Protein AF-A0A6I1YZ11-F1 (afdb_monomer_lite)

Sequence (101 aa):
MVETVTEATPTMPGPTTRMLAADEASRLLGIELLEHGEGTAVLRMTVTASMVNVLTATAREVTRFGRSGIYDVSVVRGETVIAEFRGRSRSIRSTETKEPQ

Structure (mmCIF, N/CA/C/O backbone):
data_AF-A0A6I1YZ11-F1
#
_entry.id   AF-A0A6I1YZ11-F1
#
loop_
_atom_site.group_PDB
_atom_site.id
_atom_site.type_symbol
_atom_site.label_atom_id
_atom_site.label_alt_id
_atom_site.label_comp_id
_atom_site.label_asym_id
_atom_site.label_entity_id
_atom_site.label_seq_id
_atom_site.pdbx_PDB_ins_code
_atom_site.Cartn_x
_atom_site.Cartn_y
_atom_site.Cartn_z
_atom_site.occupancy
_atom_site.B_iso_or_equiv
_atom_site.auth_seq_id
_atom_site.auth_comp_id
_atom_site.auth_asym_id
_atom_site.auth_atom_id
_atom_site.pdbx_PDB_model_num
ATOM 1 N N . MET A 1 1 ? 30.467 -8.615 -59.004 1.00 48.41 1 MET A N 1
ATOM 2 C CA . MET A 1 1 ? 29.453 -7.829 -58.275 1.00 48.41 1 MET A CA 1
ATOM 3 C C . MET A 1 1 ? 29.330 -8.488 -56.914 1.00 48.41 1 MET A C 1
ATOM 5 O O . MET A 1 1 ? 28.822 -9.595 -56.853 1.00 48.41 1 MET A O 1
ATOM 9 N N . VAL A 1 2 ? 29.991 -7.939 -55.893 1.00 40.44 2 VAL A N 1
ATOM 10 C CA . VAL A 1 2 ? 30.070 -8.558 -54.558 1.00 40.44 2 VAL A CA 1
ATOM 11 C C . VAL A 1 2 ? 29.021 -7.874 -53.693 1.00 40.44 2 VAL A C 1
ATOM 13 O O . VAL A 1 2 ? 29.143 -6.682 -53.425 1.00 40.44 2 VAL A O 1
ATOM 16 N N . GLU A 1 3 ? 27.970 -8.600 -53.324 1.00 43.44 3 GLU A N 1
ATOM 17 C CA . GLU A 1 3 ? 26.973 -8.127 -52.366 1.00 43.44 3 GLU A CA 1
ATOM 18 C C . GLU A 1 3 ? 27.589 -8.195 -50.968 1.00 43.44 3 GLU A C 1
ATOM 20 O O . GLU A 1 3 ? 27.873 -9.267 -50.435 1.00 43.44 3 GLU A O 1
ATOM 25 N N . THR A 1 4 ? 27.870 -7.029 -50.393 1.00 43.47 4 THR A N 1
ATOM 26 C CA . THR A 1 4 ? 28.326 -6.911 -49.011 1.00 43.47 4 THR A CA 1
ATOM 27 C C . THR A 1 4 ? 27.142 -7.166 -48.088 1.00 43.47 4 THR A C 1
ATOM 29 O O . THR A 1 4 ? 26.292 -6.295 -47.905 1.00 43.47 4 THR A O 1
ATOM 32 N N . VAL A 1 5 ? 27.087 -8.360 -47.503 1.00 52.53 5 VAL A N 1
ATOM 33 C CA . VAL A 1 5 ? 26.207 -8.653 -46.370 1.00 52.53 5 VAL A CA 1
ATOM 34 C C . VAL A 1 5 ? 26.779 -7.921 -45.156 1.00 52.53 5 VAL A C 1
ATOM 36 O O . VAL A 1 5 ? 27.811 -8.305 -44.613 1.00 52.53 5 VAL A O 1
ATOM 39 N N . THR A 1 6 ? 26.146 -6.814 -44.764 1.00 58.53 6 THR A N 1
ATOM 40 C CA . THR A 1 6 ? 26.427 -6.142 -43.493 1.00 58.53 6 THR A CA 1
ATOM 41 C C . THR A 1 6 ? 25.899 -7.023 -42.368 1.00 58.53 6 THR A C 1
ATOM 43 O O . THR A 1 6 ? 24.705 -7.026 -42.076 1.00 58.53 6 THR A O 1
ATOM 46 N N . GLU A 1 7 ? 26.784 -7.789 -41.735 1.00 48.69 7 GLU A N 1
ATOM 47 C CA . GLU A 1 7 ? 26.484 -8.408 -40.447 1.00 48.69 7 GLU A CA 1
ATOM 48 C C . GLU A 1 7 ? 26.321 -7.296 -39.404 1.00 48.69 7 GLU A C 1
ATOM 50 O O . GLU A 1 7 ? 27.278 -6.633 -39.004 1.00 48.69 7 GLU A O 1
ATOM 55 N N . ALA A 1 8 ? 25.077 -7.049 -38.990 1.00 52.81 8 ALA A N 1
ATOM 56 C CA . ALA A 1 8 ? 24.786 -6.189 -37.857 1.00 52.81 8 ALA A CA 1
ATOM 57 C C . ALA A 1 8 ? 25.272 -6.891 -36.581 1.00 52.81 8 ALA A C 1
ATOM 59 O O . ALA A 1 8 ? 24.663 -7.859 -36.125 1.00 52.81 8 ALA A O 1
ATOM 60 N N . THR A 1 9 ? 26.371 -6.405 -36.002 1.00 53.00 9 THR A N 1
ATOM 61 C CA . THR A 1 9 ? 26.801 -6.781 -34.651 1.00 53.00 9 THR A CA 1
ATOM 62 C C . THR A 1 9 ? 25.600 -6.664 -33.705 1.00 53.00 9 THR A C 1
ATOM 64 O O . THR A 1 9 ? 24.988 -5.588 -33.669 1.00 53.00 9 THR A O 1
ATOM 67 N N . PRO A 1 10 ? 25.229 -7.709 -32.937 1.00 53.97 10 PRO A N 1
ATOM 68 C CA . PRO A 1 10 ? 24.131 -7.594 -31.991 1.00 53.97 10 PRO A CA 1
ATOM 69 C C . PRO A 1 10 ? 24.511 -6.526 -30.968 1.00 53.97 10 PRO A C 1
ATOM 71 O O . PRO A 1 10 ? 25.408 -6.705 -30.144 1.00 53.97 10 PRO A O 1
ATOM 74 N N . THR A 1 11 ? 23.866 -5.367 -31.076 1.00 66.50 11 THR A N 1
ATOM 75 C CA . THR A 1 11 ? 24.069 -4.267 -30.142 1.00 66.50 11 THR A CA 1
ATOM 76 C C . THR A 1 11 ? 23.484 -4.721 -28.820 1.00 66.50 11 THR A C 1
ATOM 78 O O . THR A 1 11 ? 22.274 -4.912 -28.694 1.00 66.50 11 THR A O 1
ATOM 81 N N . MET A 1 12 ? 24.364 -4.964 -27.850 1.00 65.62 12 MET A N 1
ATOM 82 C CA . MET A 1 12 ? 23.958 -5.279 -26.490 1.00 65.62 12 MET A CA 1
ATOM 83 C C . MET A 1 12 ? 22.977 -4.200 -26.017 1.00 65.62 12 MET A C 1
ATOM 85 O O . MET A 1 12 ? 23.286 -3.013 -26.155 1.00 65.62 12 MET A O 1
ATOM 89 N N . PRO A 1 13 ? 21.805 -4.579 -25.481 1.00 78.31 13 PRO A N 1
ATOM 90 C CA . PRO A 1 13 ? 20.808 -3.611 -25.061 1.00 78.31 13 PRO A CA 1
ATOM 91 C C . PRO A 1 13 ? 21.409 -2.637 -24.046 1.00 78.31 13 PRO A C 1
ATOM 93 O O . PRO A 1 13 ? 22.171 -3.034 -23.155 1.00 78.31 13 PRO A O 1
ATOM 96 N N . GLY A 1 14 ? 21.067 -1.357 -24.197 1.00 85.12 14 GLY A N 1
ATOM 97 C CA . GLY A 1 14 ? 21.535 -0.298 -23.311 1.00 85.12 14 GLY A CA 1
ATOM 98 C C . GLY A 1 14 ? 21.145 -0.552 -21.846 1.00 85.12 14 GLY A C 1
ATOM 99 O O . GLY A 1 14 ? 20.260 -1.366 -21.561 1.00 85.12 14 GLY A O 1
ATOM 100 N N . PRO A 1 15 ? 21.786 0.143 -20.890 1.00 86.12 15 PRO A N 1
ATOM 101 C CA . PRO A 1 15 ? 21.551 -0.063 -19.461 1.00 86.12 15 PRO A CA 1
ATOM 102 C C . PRO A 1 15 ? 20.071 0.075 -19.083 1.00 86.12 15 PRO A C 1
ATOM 104 O O . PRO A 1 15 ? 19.567 -0.769 -18.349 1.00 86.12 15 PRO A O 1
ATOM 107 N N . THR A 1 16 ? 19.349 1.043 -19.657 1.00 89.31 16 THR A N 1
ATOM 108 C CA . THR A 1 16 ? 17.906 1.238 -19.437 1.00 89.31 16 THR A CA 1
ATOM 109 C C . THR A 1 16 ? 17.095 -0.002 -19.813 1.00 89.31 16 THR A C 1
ATOM 111 O O . THR A 1 16 ? 16.331 -0.513 -18.998 1.00 89.31 16 THR A O 1
ATOM 114 N N . THR A 1 17 ? 17.305 -0.541 -21.018 1.00 87.94 17 THR A N 1
ATOM 115 C CA . THR A 1 17 ? 16.626 -1.753 -21.497 1.00 87.94 17 THR A CA 1
ATOM 116 C C . THR A 1 17 ? 16.943 -2.959 -20.615 1.00 87.94 17 THR A C 1
ATOM 118 O O . THR A 1 17 ? 16.056 -3.749 -20.301 1.00 87.94 17 THR A O 1
ATOM 121 N N . ARG A 1 18 ? 18.199 -3.098 -20.174 1.00 91.88 18 ARG A N 1
ATOM 122 C CA . ARG A 1 18 ? 18.626 -4.205 -19.304 1.00 91.88 18 ARG A CA 1
ATOM 123 C C . ARG A 1 18 ? 18.027 -4.118 -17.905 1.00 91.88 18 ARG A C 1
ATOM 125 O O . ARG A 1 18 ? 17.603 -5.138 -17.372 1.00 91.88 18 ARG A O 1
ATOM 132 N N . MET A 1 19 ? 18.000 -2.923 -17.321 1.00 90.19 19 MET A N 1
ATOM 133 C CA . MET A 1 19 ? 17.395 -2.688 -16.011 1.00 90.19 19 MET A CA 1
ATOM 134 C C . MET A 1 19 ? 15.896 -2.969 -16.049 1.00 90.19 19 MET A C 1
ATOM 136 O O . MET A 1 19 ? 15.401 -3.695 -15.193 1.00 90.19 19 MET A O 1
ATOM 140 N N . LEU A 1 20 ? 15.197 -2.469 -17.074 1.00 90.56 20 LEU A N 1
ATOM 141 C CA . LEU A 1 20 ? 13.765 -2.711 -17.224 1.00 90.56 20 LEU A CA 1
ATOM 142 C C . LEU A 1 20 ? 13.451 -4.202 -17.413 1.00 90.56 20 LEU A C 1
ATOM 144 O O . LEU A 1 20 ? 12.536 -4.717 -16.783 1.00 90.56 20 LEU A O 1
ATOM 148 N N . ALA A 1 21 ? 14.232 -4.919 -18.228 1.00 88.44 21 ALA A N 1
ATOM 149 C CA . ALA A 1 21 ? 14.031 -6.354 -18.445 1.00 88.44 21 ALA A CA 1
ATOM 150 C C . ALA A 1 21 ? 14.223 -7.193 -17.164 1.00 88.44 21 ALA A C 1
ATOM 152 O O . ALA A 1 21 ? 13.567 -8.224 -16.989 1.00 88.44 21 ALA A O 1
ATOM 153 N N . ALA A 1 22 ? 15.119 -6.758 -16.274 1.00 90.75 22 ALA A N 1
ATOM 154 C CA . ALA A 1 22 ? 15.386 -7.424 -15.003 1.00 90.75 22 ALA A CA 1
ATOM 155 C C . ALA A 1 22 ? 14.336 -7.122 -13.916 1.00 90.75 22 ALA A C 1
ATOM 157 O O . ALA A 1 22 ? 14.242 -7.879 -12.951 1.00 90.75 22 ALA A O 1
ATOM 158 N N . ASP A 1 23 ? 13.547 -6.055 -14.060 1.00 94.62 23 ASP A N 1
ATOM 159 C CA . ASP A 1 23 ? 12.558 -5.647 -13.064 1.00 94.62 23 ASP A CA 1
ATOM 160 C C . ASP A 1 23 ? 11.275 -6.496 -13.140 1.00 94.62 23 ASP A C 1
ATOM 162 O O . ASP A 1 23 ? 10.532 -6.477 -14.124 1.00 94.62 23 ASP A O 1
ATOM 166 N N . GLU A 1 24 ? 11.005 -7.259 -12.079 1.00 93.31 24 GLU A N 1
ATOM 167 C CA . GLU A 1 24 ? 9.845 -8.157 -12.001 1.00 93.31 24 GLU A CA 1
ATOM 168 C C . GLU A 1 24 ? 8.523 -7.385 -12.010 1.00 93.31 24 GLU A C 1
ATOM 170 O O . GLU A 1 24 ? 7.573 -7.793 -12.676 1.00 93.31 24 GLU A O 1
ATOM 175 N N . ALA A 1 25 ? 8.465 -6.248 -11.309 1.00 85.69 25 ALA A N 1
ATOM 176 C CA . ALA A 1 25 ? 7.259 -5.432 -11.245 1.00 85.69 25 ALA A CA 1
ATOM 177 C C . ALA A 1 25 ? 6.884 -4.907 -12.638 1.00 85.69 25 ALA A C 1
ATOM 179 O O . ALA A 1 25 ? 5.742 -5.064 -13.065 1.00 85.69 25 ALA A O 1
ATOM 180 N N . SER A 1 26 ? 7.850 -4.373 -13.385 1.00 91.12 26 SER A N 1
ATOM 181 C CA . SER A 1 26 ? 7.654 -3.906 -14.759 1.00 91.12 26 SER A CA 1
ATOM 182 C C . SER A 1 26 ? 7.148 -5.013 -15.678 1.00 91.12 26 SER A C 1
ATOM 184 O O . SER A 1 26 ? 6.242 -4.775 -16.478 1.00 91.12 26 SER A O 1
ATOM 186 N N . ARG A 1 27 ? 7.662 -6.242 -15.523 1.00 89.50 27 ARG A N 1
ATOM 187 C CA . ARG A 1 27 ? 7.194 -7.405 -16.291 1.00 89.50 27 ARG A CA 1
ATOM 188 C C . ARG A 1 27 ? 5.752 -7.782 -15.949 1.00 89.50 27 ARG A C 1
ATOM 190 O O . ARG A 1 27 ? 4.950 -7.997 -16.854 1.00 89.50 27 ARG A O 1
ATOM 197 N N . LEU A 1 28 ? 5.413 -7.831 -14.660 1.00 88.50 28 LEU A N 1
ATOM 198 C CA . LEU A 1 28 ? 4.073 -8.194 -14.184 1.00 88.50 28 LEU A CA 1
ATOM 199 C C . LEU A 1 28 ? 3.010 -7.148 -14.535 1.00 88.50 28 LEU A C 1
ATOM 201 O O . LEU A 1 28 ? 1.861 -7.500 -14.792 1.00 88.50 28 LEU A O 1
ATOM 205 N N . LEU A 1 29 ? 3.382 -5.868 -14.547 1.00 90.12 29 LEU A N 1
ATOM 206 C CA . LEU A 1 29 ? 2.475 -4.763 -14.863 1.00 90.12 29 LEU A CA 1
ATOM 207 C C . LEU A 1 29 ? 2.378 -4.492 -16.377 1.00 90.12 29 LEU A C 1
ATOM 209 O O . LEU A 1 29 ? 1.574 -3.655 -16.787 1.00 90.12 29 LEU A O 1
ATOM 213 N N . GLY A 1 30 ? 3.167 -5.191 -17.204 1.00 91.12 30 GLY A N 1
ATOM 214 C CA . GLY A 1 30 ? 3.193 -4.998 -18.655 1.00 91.12 30 GLY A CA 1
ATOM 215 C C . GLY A 1 30 ? 3.719 -3.619 -19.059 1.00 91.12 30 GLY A C 1
ATOM 216 O O . GLY A 1 30 ? 3.128 -2.961 -19.914 1.00 91.12 30 GLY A O 1
ATOM 217 N N . ILE A 1 31 ? 4.784 -3.153 -18.398 1.00 93.81 31 ILE A N 1
ATOM 218 C CA . ILE A 1 31 ? 5.429 -1.871 -18.701 1.00 93.81 31 ILE A CA 1
ATOM 219 C C . ILE A 1 31 ? 6.325 -2.020 -19.934 1.00 93.81 31 ILE A C 1
ATOM 221 O O . ILE A 1 31 ? 7.246 -2.834 -19.961 1.00 93.81 31 ILE A O 1
ATOM 225 N N . GLU A 1 32 ? 6.082 -1.185 -20.939 1.00 93.38 32 GLU A N 1
ATOM 226 C CA . GLU A 1 32 ? 6.835 -1.112 -22.189 1.00 93.38 32 GLU A CA 1
ATOM 227 C C . GLU A 1 32 ? 7.676 0.169 -22.244 1.00 93.38 32 GLU A C 1
ATOM 229 O O . GLU A 1 32 ? 7.173 1.267 -21.989 1.00 93.38 32 GLU A O 1
ATOM 234 N N . LEU A 1 33 ? 8.952 0.038 -22.624 1.00 93.31 33 LEU A N 1
ATOM 235 C CA . LEU A 1 33 ? 9.826 1.171 -22.938 1.00 93.31 33 LEU A CA 1
ATOM 236 C C . LEU A 1 33 ? 9.571 1.644 -24.363 1.00 93.31 33 LEU A C 1
ATOM 238 O O . LEU A 1 33 ? 9.763 0.877 -25.303 1.00 93.31 33 LEU A O 1
ATOM 242 N N . LEU A 1 34 ? 9.162 2.901 -24.518 1.00 94.12 34 LEU A N 1
ATOM 243 C CA . LEU A 1 34 ? 8.920 3.503 -25.829 1.00 94.12 34 LEU A CA 1
ATOM 244 C C . LEU A 1 34 ? 10.143 4.268 -26.318 1.00 94.12 34 LEU A C 1
ATOM 246 O O . LEU A 1 34 ? 10.576 4.085 -27.450 1.00 94.12 34 LEU A O 1
ATOM 250 N N . GLU A 1 35 ? 10.711 5.100 -25.447 1.00 91.69 35 GLU A N 1
ATOM 251 C CA . GLU A 1 35 ? 11.862 5.946 -25.753 1.00 91.69 35 GLU A CA 1
ATOM 252 C C . GLU A 1 35 ? 12.750 6.077 -24.517 1.00 91.69 35 GLU A C 1
ATOM 254 O O . GLU A 1 35 ? 12.271 6.014 -23.383 1.00 91.69 35 GLU A O 1
ATOM 259 N N . HIS A 1 36 ? 14.048 6.283 -24.716 1.00 91.81 36 HIS A N 1
ATOM 260 C CA . HIS A 1 36 ? 14.954 6.669 -23.641 1.00 91.81 36 HIS A CA 1
ATOM 261 C C . HIS A 1 36 ? 16.084 7.552 -24.161 1.00 91.81 36 HIS A C 1
ATOM 263 O O . HIS A 1 36 ? 16.585 7.359 -25.268 1.00 91.81 36 HIS A O 1
ATOM 269 N N . GLY A 1 37 ? 16.509 8.496 -23.329 1.00 87.25 37 GLY A N 1
ATOM 270 C CA . GLY A 1 37 ? 17.592 9.432 -23.594 1.00 87.25 37 GLY A CA 1
ATOM 271 C C . GLY A 1 37 ? 18.388 9.722 -22.327 1.00 87.25 37 GLY A C 1
ATOM 272 O O . GLY A 1 37 ? 18.242 9.049 -21.304 1.00 87.25 37 GLY A O 1
ATOM 273 N N . GLU A 1 38 ? 19.252 10.729 -22.382 1.00 87.94 38 GLU A N 1
ATOM 274 C CA . GLU A 1 38 ? 20.014 11.154 -21.211 1.00 87.94 38 GLU A CA 1
ATOM 275 C C . GLU A 1 38 ? 19.058 11.630 -20.104 1.00 87.94 38 GLU A C 1
ATOM 277 O O . GLU A 1 38 ? 18.268 12.554 -20.294 1.00 87.94 38 GLU A O 1
ATOM 282 N N . GLY A 1 39 ? 19.069 10.930 -18.965 1.00 87.88 39 GLY A N 1
ATOM 283 C CA . GLY A 1 39 ? 18.227 11.230 -17.801 1.00 87.88 39 GLY A CA 1
ATOM 284 C C . GLY A 1 39 ? 16.717 11.036 -17.991 1.00 87.88 39 GLY A C 1
ATOM 285 O O . GLY A 1 39 ? 15.958 11.369 -17.084 1.00 87.88 39 GLY A O 1
ATOM 286 N N . THR A 1 40 ? 16.258 10.514 -19.132 1.00 90.88 40 THR A N 1
ATOM 287 C CA . THR A 1 40 ? 14.827 10.455 -19.474 1.00 90.88 40 THR A CA 1
ATOM 288 C C . THR A 1 40 ? 14.424 9.114 -20.085 1.00 90.88 40 THR A C 1
ATOM 290 O O . THR A 1 40 ? 15.203 8.460 -20.777 1.00 90.88 40 THR A O 1
ATOM 293 N N . ALA A 1 41 ? 13.183 8.696 -19.828 1.00 91.50 41 ALA A N 1
ATOM 294 C CA . ALA A 1 41 ? 12.561 7.534 -20.452 1.00 91.50 41 ALA A CA 1
ATOM 295 C C . ALA A 1 41 ? 11.047 7.740 -20.570 1.00 91.50 41 ALA A C 1
ATOM 297 O O . ALA A 1 41 ? 10.409 8.243 -19.644 1.00 91.50 41 ALA A O 1
ATOM 298 N N . VAL A 1 42 ? 10.479 7.329 -21.700 1.00 93.44 42 VAL A N 1
ATOM 299 C CA . VAL A 1 42 ? 9.037 7.282 -21.934 1.00 93.44 42 VAL A CA 1
ATOM 300 C C . VAL A 1 42 ? 8.593 5.832 -21.813 1.00 93.44 42 VAL A C 1
ATOM 30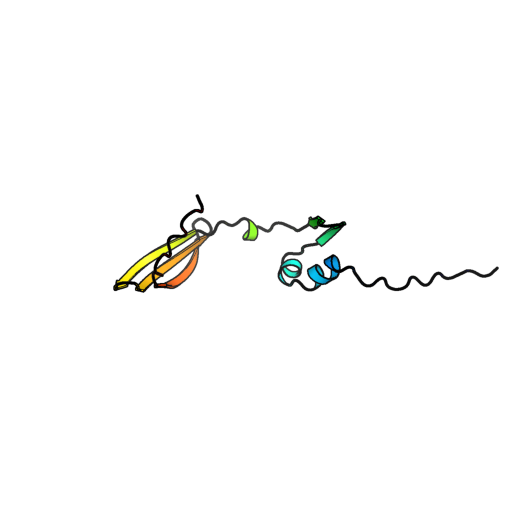2 O O . VAL A 1 42 ? 9.057 4.963 -22.553 1.00 93.44 42 VAL A O 1
ATOM 305 N N . LEU A 1 43 ? 7.687 5.580 -20.873 1.00 94.56 43 LEU A N 1
ATOM 306 C CA . LEU A 1 43 ? 7.126 4.263 -20.588 1.00 94.56 43 LEU A CA 1
ATOM 307 C C . LEU A 1 43 ? 5.624 4.263 -20.869 1.00 94.56 43 LEU A C 1
ATOM 309 O O . LEU A 1 43 ? 4.954 5.290 -20.738 1.00 94.56 43 LEU A O 1
ATOM 313 N N . ARG A 1 44 ? 5.077 3.094 -21.190 1.00 95.44 44 ARG A N 1
ATOM 314 C CA . ARG A 1 44 ? 3.634 2.866 -21.302 1.00 95.44 44 ARG A CA 1
ATOM 315 C C . ARG A 1 44 ? 3.250 1.600 -20.558 1.00 95.44 44 ARG A C 1
ATOM 317 O O . ARG A 1 44 ? 3.988 0.628 -20.570 1.00 95.44 44 ARG A O 1
ATOM 324 N N . MET A 1 45 ? 2.078 1.612 -19.938 1.00 93.75 45 MET A N 1
ATOM 325 C CA . MET A 1 45 ? 1.451 0.422 -19.367 1.00 93.75 45 MET A CA 1
ATOM 326 C C . MET A 1 45 ? -0.064 0.579 -19.351 1.00 93.75 45 MET A C 1
ATOM 328 O O . MET A 1 45 ? -0.583 1.697 -19.422 1.00 93.75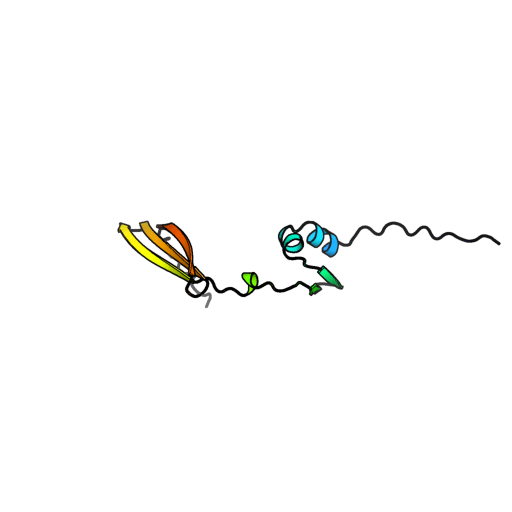 45 MET A O 1
ATOM 332 N N . THR A 1 46 ? -0.775 -0.537 -19.219 1.00 92.12 46 THR A N 1
ATOM 333 C CA . THR A 1 46 ? -2.224 -0.513 -19.004 1.00 92.12 46 THR A CA 1
ATOM 334 C C . THR A 1 46 ? -2.512 -0.306 -17.523 1.00 92.12 46 T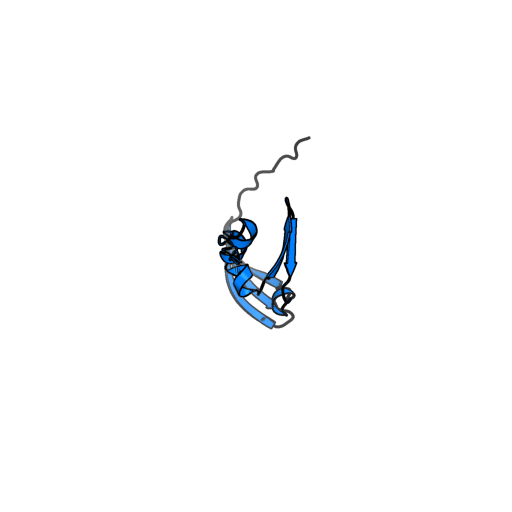HR A C 1
ATOM 336 O O . THR A 1 46 ? -2.143 -1.132 -16.690 1.00 92.12 46 THR A O 1
ATOM 339 N N . VAL A 1 47 ? -3.212 0.777 -17.184 1.00 87.88 47 VAL A N 1
ATOM 340 C CA . VAL A 1 47 ? -3.696 0.983 -15.816 1.00 87.88 47 VAL A CA 1
ATOM 341 C C . VAL A 1 47 ? -4.830 -0.003 -15.539 1.00 87.88 47 VAL A C 1
ATOM 343 O O . VAL A 1 47 ? -5.848 -0.015 -16.229 1.00 87.88 47 VAL A O 1
ATOM 346 N N . THR A 1 48 ? -4.654 -0.839 -14.520 1.00 81.44 48 THR A N 1
ATOM 347 C CA . THR A 1 48 ? -5.659 -1.820 -14.090 1.00 81.44 48 THR A CA 1
ATOM 348 C C . THR A 1 48 ? -6.536 -1.248 -12.983 1.00 81.44 48 THR A C 1
ATOM 350 O O . THR A 1 48 ? -6.111 -0.373 -12.229 1.00 81.44 48 THR A O 1
ATOM 353 N N . ALA A 1 49 ? -7.741 -1.799 -12.809 1.00 77.25 49 ALA A N 1
ATOM 354 C CA . ALA A 1 49 ? -8.625 -1.410 -11.710 1.00 77.25 49 ALA A CA 1
ATOM 355 C C . ALA A 1 49 ? -7.923 -1.517 -10.342 1.00 77.25 49 ALA A C 1
ATOM 357 O O . ALA A 1 49 ? -8.059 -0.631 -9.510 1.00 77.25 49 ALA A O 1
ATOM 358 N N . SER A 1 50 ? -7.099 -2.549 -10.122 1.00 75.06 50 SER A N 1
ATOM 359 C CA . SER A 1 50 ? -6.280 -2.702 -8.908 1.00 75.06 50 SER A CA 1
ATOM 360 C C . SER A 1 50 ? -5.345 -1.532 -8.616 1.00 75.06 50 SER A C 1
ATOM 362 O O . SER A 1 50 ? -5.129 -1.243 -7.444 1.00 75.06 50 SER A O 1
ATOM 364 N N . MET A 1 51 ? -4.811 -0.867 -9.641 1.00 80.31 51 MET A N 1
ATOM 365 C CA . MET A 1 51 ? -3.842 0.225 -9.484 1.00 80.31 51 MET A CA 1
ATOM 366 C C . MET A 1 51 ? -4.495 1.556 -9.094 1.00 80.31 51 MET A C 1
ATOM 368 O O . MET A 1 51 ? -3.820 2.428 -8.560 1.00 80.31 51 MET A O 1
ATOM 372 N N . VAL A 1 52 ? -5.797 1.711 -9.339 1.00 78.75 52 VAL A N 1
ATOM 373 C CA . VAL A 1 52 ? -6.577 2.903 -8.956 1.00 78.75 52 VAL A CA 1
ATOM 374 C C . VAL A 1 52 ? -7.466 2.657 -7.736 1.00 78.75 52 VAL A C 1
ATOM 376 O O . VAL A 1 52 ? -8.262 3.512 -7.353 1.00 78.75 52 VAL A O 1
ATOM 379 N N . ASN A 1 53 ? -7.334 1.492 -7.102 1.00 78.38 53 ASN A N 1
ATOM 380 C CA . ASN A 1 53 ? -8.126 1.149 -5.934 1.00 78.38 53 ASN A CA 1
ATOM 381 C C . ASN A 1 53 ? -7.505 1.753 -4.677 1.00 78.38 53 ASN A C 1
ATOM 383 O O . ASN A 1 53 ? -6.463 1.304 -4.200 1.00 78.38 53 ASN A O 1
ATOM 387 N N . VAL A 1 54 ? -8.197 2.735 -4.103 1.00 84.31 54 VAL A N 1
ATOM 388 C CA . VAL A 1 54 ? -7.889 3.226 -2.760 1.00 84.31 54 VAL A CA 1
ATOM 389 C C . VAL A 1 54 ? -8.126 2.098 -1.759 1.00 84.31 54 VAL A C 1
ATOM 391 O O . VAL A 1 54 ? -9.193 1.478 -1.737 1.00 84.31 54 VAL A O 1
ATOM 394 N N . LEU A 1 55 ? -7.118 1.844 -0.928 1.00 91.31 55 LEU A N 1
ATOM 395 C CA . LEU A 1 55 ? -7.239 0.984 0.239 1.00 91.31 55 LEU A CA 1
ATOM 396 C C . LEU A 1 55 ? -7.294 1.862 1.485 1.00 91.31 55 LEU A C 1
ATOM 398 O O . LEU A 1 55 ? -6.404 2.682 1.711 1.00 91.31 55 LEU A O 1
ATOM 402 N N . THR A 1 56 ? -8.321 1.672 2.305 1.00 93.31 56 THR A N 1
ATOM 403 C CA . THR A 1 56 ? -8.427 2.333 3.606 1.00 93.31 56 THR A CA 1
ATOM 404 C C . THR A 1 56 ? -8.160 1.308 4.692 1.00 93.31 56 THR A C 1
ATOM 406 O O . THR A 1 56 ? -8.846 0.295 4.783 1.00 93.31 56 THR A O 1
ATOM 409 N N . ALA A 1 57 ? -7.145 1.567 5.512 1.00 95.62 57 ALA A N 1
ATOM 410 C CA . ALA A 1 57 ? -6.835 0.759 6.681 1.00 95.62 57 ALA A CA 1
ATOM 411 C C . ALA A 1 57 ? -7.301 1.496 7.938 1.00 95.62 57 ALA A C 1
ATOM 413 O O . ALA A 1 57 ? -6.868 2.620 8.198 1.00 95.62 57 ALA A O 1
ATOM 414 N N . THR A 1 58 ? -8.156 0.861 8.733 1.00 96.69 58 THR A N 1
ATOM 415 C CA . THR A 1 58 ? -8.574 1.383 10.037 1.00 96.69 58 THR A CA 1
ATOM 416 C C . THR A 1 58 ? -8.046 0.469 11.127 1.00 96.69 58 THR A C 1
ATOM 418 O O . THR A 1 58 ? -8.293 -0.733 11.108 1.00 96.69 58 THR A O 1
ATOM 421 N N . ALA A 1 59 ? -7.309 1.044 12.077 1.00 97.06 59 ALA A N 1
ATOM 422 C CA . ALA A 1 59 ? -6.734 0.326 13.204 1.00 97.06 59 ALA A CA 1
ATOM 423 C C . ALA A 1 59 ? -7.486 0.673 14.493 1.00 97.06 59 ALA A C 1
ATOM 425 O O . ALA A 1 59 ? -7.501 1.830 14.917 1.00 97.06 59 ALA A O 1
ATOM 426 N N . ARG A 1 60 ? -8.072 -0.333 15.143 1.00 97.44 60 ARG A N 1
ATOM 427 C CA . ARG A 1 60 ? -8.680 -0.214 16.470 1.00 97.44 60 ARG A CA 1
ATOM 428 C C . ARG A 1 60 ? -7.699 -0.703 17.526 1.00 97.44 60 ARG A C 1
ATOM 430 O O . ARG A 1 60 ? -7.237 -1.841 17.467 1.00 97.44 60 ARG A O 1
ATOM 437 N N . GLU A 1 61 ? -7.404 0.136 18.514 1.00 97.44 61 GLU A N 1
ATOM 438 C CA . GLU A 1 61 ? -6.585 -0.267 19.660 1.00 97.44 61 GLU A CA 1
ATOM 439 C C . GLU A 1 61 ? -7.305 -1.367 20.461 1.00 97.44 61 GLU A C 1
ATOM 441 O O . GLU A 1 61 ? -8.457 -1.209 20.873 1.00 97.44 61 GLU A O 1
ATOM 446 N N . VAL A 1 62 ? -6.633 -2.504 20.653 1.00 97.31 62 VAL A N 1
ATOM 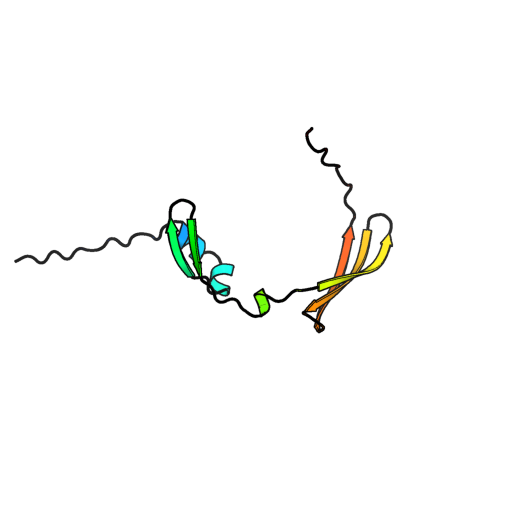447 C CA . VAL A 1 62 ? -7.107 -3.614 21.496 1.00 97.31 62 VAL A CA 1
ATOM 448 C C . VAL A 1 62 ? -6.545 -3.463 22.898 1.00 97.31 62 VAL A C 1
ATOM 450 O O . VAL A 1 62 ? -7.273 -3.514 23.884 1.00 97.31 62 VAL A O 1
ATOM 453 N N . THR A 1 63 ? -5.230 -3.290 22.984 1.00 96.38 63 THR A N 1
ATOM 454 C CA . THR A 1 63 ? -4.535 -3.020 24.236 1.00 96.38 63 THR A CA 1
ATOM 455 C C . THR A 1 63 ? -3.324 -2.154 23.963 1.00 96.38 63 THR A C 1
ATOM 457 O O . THR A 1 63 ? -2.679 -2.268 22.915 1.00 96.38 63 THR A O 1
ATOM 460 N N . ARG A 1 64 ? -2.983 -1.314 24.932 1.00 94.25 64 ARG A N 1
ATOM 461 C CA . ARG A 1 64 ? -1.766 -0.523 24.926 1.00 94.25 64 ARG A CA 1
ATOM 462 C C . ARG A 1 64 ? -1.176 -0.506 26.320 1.00 94.25 64 ARG A C 1
ATOM 464 O O . ARG A 1 64 ? -1.849 -0.198 27.297 1.00 94.25 64 ARG A O 1
ATOM 471 N N . PHE A 1 65 ? 0.108 -0.826 26.395 1.00 92.31 65 PHE A N 1
ATOM 472 C CA . PHE A 1 65 ? 0.871 -0.804 27.629 1.00 92.31 65 PHE A CA 1
ATOM 473 C C . PHE A 1 65 ? 2.176 -0.045 27.412 1.00 92.31 65 PHE A C 1
ATOM 475 O O . PHE A 1 65 ? 3.060 -0.471 26.660 1.00 92.31 65 PHE A O 1
ATOM 482 N N . GLY A 1 66 ? 2.285 1.115 28.061 1.00 91.81 66 GLY A N 1
ATOM 483 C CA . GLY A 1 66 ? 3.404 2.033 27.892 1.00 91.81 66 GLY A CA 1
ATOM 484 C C . GLY A 1 66 ? 3.634 2.385 26.420 1.00 91.81 66 GLY A C 1
ATOM 485 O O . GLY A 1 66 ? 2.855 3.108 25.798 1.00 91.81 66 GLY A O 1
ATOM 486 N N . ARG A 1 67 ? 4.733 1.868 25.861 1.00 92.19 67 ARG A N 1
ATOM 487 C CA . ARG A 1 67 ? 5.168 2.133 24.482 1.00 92.19 67 ARG A CA 1
ATOM 488 C C . ARG A 1 67 ? 4.742 1.072 23.476 1.00 92.19 67 ARG A C 1
ATOM 490 O O . ARG A 1 67 ? 5.054 1.244 22.307 1.00 92.19 67 ARG A O 1
ATOM 497 N N . SER A 1 68 ? 4.090 -0.003 23.896 1.00 95.94 68 SER A N 1
ATOM 498 C CA . SER A 1 68 ? 3.678 -1.095 23.011 1.00 95.94 68 SER A CA 1
ATOM 499 C C . SER A 1 68 ? 2.157 -1.156 22.912 1.00 95.94 68 SER A C 1
ATOM 501 O O . SER A 1 68 ? 1.471 -0.877 23.894 1.00 95.94 68 SER A O 1
ATOM 503 N N . GLY A 1 69 ? 1.623 -1.555 21.759 1.00 96.06 69 GLY A N 1
ATOM 504 C CA . GLY A 1 69 ? 0.189 -1.788 21.600 1.00 96.06 69 GLY A CA 1
ATOM 505 C C . GLY A 1 69 ? -0.143 -2.878 20.588 1.00 96.06 69 GLY A C 1
ATOM 506 O O . GLY A 1 69 ? 0.665 -3.211 19.720 1.00 96.06 69 GLY A O 1
ATOM 507 N N . ILE A 1 70 ? -1.336 -3.444 20.730 1.00 97.31 70 ILE A N 1
ATOM 508 C CA . ILE A 1 70 ? -1.932 -4.423 19.822 1.00 97.31 70 ILE A CA 1
ATOM 509 C C . ILE A 1 70 ? -3.163 -3.783 19.200 1.00 97.31 70 ILE A C 1
ATOM 511 O O . ILE A 1 70 ? -3.990 -3.215 19.915 1.00 97.31 70 ILE A O 1
ATOM 515 N N . TYR A 1 71 ? -3.278 -3.891 17.883 1.00 97.69 71 TYR A N 1
ATOM 516 C CA . TYR A 1 71 ? -4.341 -3.274 17.106 1.00 97.69 71 TYR A CA 1
ATOM 517 C C . TYR A 1 71 ? -4.978 -4.315 16.207 1.00 97.69 71 TYR A C 1
ATOM 519 O O . TYR A 1 71 ? -4.268 -5.074 15.551 1.00 97.69 71 TYR A O 1
ATOM 527 N N . ASP A 1 72 ? -6.299 -4.314 16.150 1.00 98.00 72 ASP A N 1
ATOM 528 C CA . ASP A 1 72 ? -7.024 -4.992 15.083 1.00 98.00 72 ASP A CA 1
ATOM 529 C C . ASP A 1 72 ? -7.138 -4.025 13.922 1.00 98.00 72 ASP A C 1
ATOM 531 O O . ASP A 1 72 ? -7.527 -2.872 14.111 1.00 98.00 72 ASP A O 1
ATOM 535 N N . VAL A 1 73 ? -6.738 -4.470 12.739 1.00 97.50 73 VAL A N 1
ATOM 536 C CA . VAL A 1 73 ? -6.720 -3.648 11.539 1.00 97.50 73 VAL A CA 1
ATOM 537 C C . VAL A 1 73 ? -7.605 -4.293 10.493 1.00 97.50 73 VAL A C 1
ATOM 539 O O . VAL A 1 73 ? -7.392 -5.444 10.109 1.00 97.50 73 VAL A O 1
ATOM 542 N N . SER A 1 74 ? -8.570 -3.515 10.020 1.00 97.62 74 SER A N 1
ATOM 543 C CA . SER A 1 74 ? -9.421 -3.869 8.891 1.00 97.62 74 SER A CA 1
ATOM 544 C C . SER A 1 74 ? -8.988 -3.038 7.693 1.00 97.62 74 SER A C 1
ATOM 546 O O . SER A 1 74 ? -8.875 -1.811 7.788 1.00 97.62 74 SER A O 1
ATOM 548 N N . VAL A 1 75 ? -8.726 -3.702 6.569 1.00 95.81 75 VAL A N 1
ATOM 549 C CA . VAL A 1 75 ? -8.425 -3.039 5.297 1.00 95.81 75 VAL A CA 1
ATOM 550 C C . VAL A 1 75 ? -9.602 -3.215 4.365 1.00 95.81 75 VAL A C 1
ATOM 552 O O . VAL A 1 75 ? -10.005 -4.342 4.064 1.00 95.81 75 VAL A O 1
ATOM 555 N N . VAL A 1 76 ? -10.126 -2.091 3.892 1.00 94.62 76 VAL A N 1
ATOM 556 C CA . VAL A 1 76 ? -11.249 -2.043 2.964 1.00 94.62 76 VAL A CA 1
ATOM 557 C C . VAL A 1 76 ? -10.825 -1.515 1.601 1.00 94.62 76 VAL A C 1
ATOM 559 O O . VAL A 1 76 ? -9.942 -0.661 1.484 1.00 94.62 76 VAL A O 1
ATOM 562 N N . ARG A 1 77 ? -11.487 -2.027 0.567 1.00 91.12 77 ARG A N 1
ATOM 563 C CA . ARG A 1 77 ? -11.500 -1.487 -0.792 1.00 91.12 77 ARG A CA 1
ATOM 564 C C . ARG A 1 77 ? -12.927 -1.038 -1.086 1.00 91.12 77 ARG A C 1
ATOM 566 O O . ARG A 1 77 ? -13.812 -1.879 -1.248 1.00 91.12 77 ARG A O 1
ATOM 573 N N . GLY A 1 78 ? -13.156 0.274 -1.115 1.00 88.81 78 GLY A N 1
ATOM 574 C CA . GLY A 1 78 ? -14.515 0.817 -1.060 1.00 88.81 78 GLY A CA 1
ATOM 575 C C . GLY A 1 78 ? -15.202 0.361 0.230 1.00 88.81 78 GLY A C 1
ATOM 576 O O . GLY A 1 78 ? -14.683 0.589 1.317 1.00 88.81 78 GLY A O 1
ATOM 577 N N . GLU A 1 79 ? -16.321 -0.345 0.104 1.00 89.94 79 GLU A N 1
ATOM 578 C CA . GLU A 1 79 ? -17.078 -0.889 1.242 1.00 89.94 79 GLU A CA 1
ATOM 579 C C . GLU A 1 79 ? -16.732 -2.357 1.558 1.00 89.94 79 GLU A C 1
ATOM 581 O O . GLU A 1 79 ? -17.241 -2.935 2.514 1.00 89.94 79 GLU A O 1
ATOM 586 N N . THR A 1 80 ? -15.861 -2.989 0.762 1.00 92.31 80 THR A N 1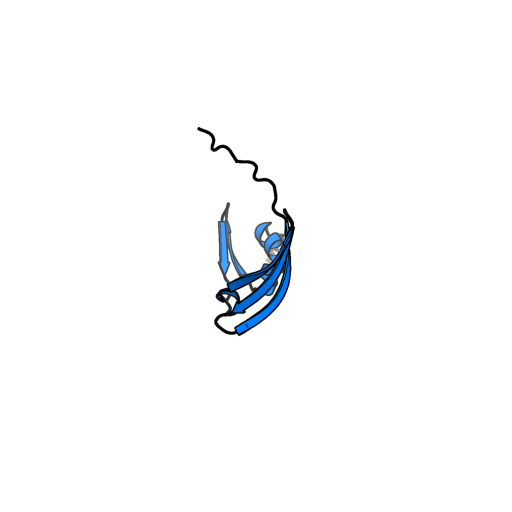
ATOM 587 C CA . THR A 1 80 ? -15.517 -4.411 0.918 1.00 92.31 80 THR A CA 1
ATOM 588 C C . THR A 1 80 ? -14.291 -4.585 1.806 1.00 92.31 80 THR A C 1
ATOM 590 O O . THR A 1 80 ? -13.220 -4.079 1.474 1.00 92.31 80 THR A O 1
ATOM 593 N N . VAL A 1 81 ? -14.406 -5.354 2.894 1.00 95.44 81 VAL A N 1
ATOM 594 C CA . VAL A 1 81 ? -13.246 -5.797 3.689 1.00 95.44 81 VAL A CA 1
ATOM 595 C C . VAL A 1 81 ? -12.457 -6.829 2.889 1.00 95.44 81 VAL A C 1
ATOM 597 O O . VAL A 1 81 ? -12.998 -7.857 2.490 1.00 95.44 81 VAL A O 1
ATOM 600 N N . ILE A 1 82 ? -11.174 -6.554 2.655 1.00 94.25 82 ILE A N 1
ATOM 601 C CA . ILE A 1 82 ? -10.288 -7.427 1.867 1.00 94.25 82 ILE A CA 1
ATOM 602 C C . ILE A 1 82 ? -9.206 -8.104 2.707 1.00 94.25 82 ILE A C 1
ATOM 604 O O . ILE A 1 82 ? -8.597 -9.069 2.253 1.00 94.25 82 ILE A O 1
ATOM 608 N N . ALA A 1 83 ? -8.939 -7.593 3.908 1.00 94.19 83 ALA A N 1
ATOM 609 C CA . ALA A 1 83 ? -8.007 -8.200 4.841 1.00 94.19 83 ALA A CA 1
ATOM 610 C C . ALA A 1 83 ? -8.328 -7.780 6.274 1.00 94.19 83 ALA A C 1
ATOM 612 O O . ALA A 1 83 ? -8.654 -6.620 6.538 1.00 94.19 83 ALA A O 1
ATOM 613 N N . GLU A 1 84 ? -8.144 -8.721 7.192 1.00 97.88 84 GLU A N 1
ATOM 614 C CA . GLU A 1 84 ? -8.123 -8.470 8.625 1.00 97.88 84 GLU A CA 1
ATOM 615 C C . GLU A 1 84 ? -6.807 -8.987 9.191 1.00 97.88 84 GLU A C 1
ATOM 617 O O . GLU A 1 84 ? -6.365 -10.096 8.881 1.00 97.88 84 GLU A O 1
ATOM 622 N N . PHE A 1 85 ? -6.153 -8.172 10.011 1.00 96.38 85 PHE A N 1
ATOM 623 C CA . PHE A 1 85 ? -4.915 -8.565 10.668 1.00 96.38 85 PHE A CA 1
ATOM 624 C C . PHE A 1 85 ? -4.768 -7.908 12.029 1.00 96.38 85 PHE A C 1
ATOM 626 O O . PHE A 1 85 ? -5.369 -6.881 12.331 1.00 96.38 85 PHE A O 1
ATOM 633 N N . ARG A 1 86 ? -3.906 -8.503 12.855 1.00 96.88 86 ARG A N 1
ATOM 634 C CA . ARG A 1 86 ? -3.535 -7.955 14.156 1.00 96.88 86 ARG A CA 1
ATOM 635 C C . ARG A 1 86 ? -2.146 -7.330 14.086 1.00 96.88 86 ARG A C 1
ATOM 637 O O . ARG A 1 86 ? -1.138 -8.031 13.997 1.00 96.88 86 ARG A O 1
ATOM 644 N N . GLY A 1 87 ? -2.099 -6.003 14.129 1.00 94.69 87 GLY A N 1
ATOM 645 C CA . GLY A 1 87 ? -0.875 -5.211 14.153 1.00 94.69 87 GLY A CA 1
ATOM 646 C C . GLY A 1 87 ? -0.275 -5.115 15.556 1.00 94.69 87 GLY A C 1
ATOM 647 O O . GLY A 1 87 ? -0.988 -4.994 16.553 1.00 94.69 87 GLY A O 1
ATOM 648 N N . ARG A 1 88 ? 1.057 -5.132 15.640 1.00 95.50 88 ARG A N 1
ATOM 649 C CA . ARG A 1 88 ? 1.808 -4.798 16.858 1.00 95.50 88 ARG A CA 1
ATOM 650 C C . ARG A 1 88 ? 2.499 -3.462 16.634 1.00 95.50 88 ARG A C 1
ATOM 652 O O . ARG A 1 88 ? 3.237 -3.324 15.664 1.00 95.50 88 ARG A O 1
ATOM 659 N N . SER A 1 89 ? 2.285 -2.495 17.517 1.00 92.25 89 SER A N 1
ATOM 660 C CA . SER A 1 89 ? 2.955 -1.198 17.450 1.00 92.25 89 SER A CA 1
ATOM 661 C C . SER A 1 89 ? 3.922 -1.014 18.613 1.00 92.25 89 SER A C 1
ATOM 663 O O . SER A 1 89 ? 3.743 -1.564 19.706 1.00 92.25 89 SER A O 1
ATOM 665 N N . ARG A 1 90 ? 4.963 -0.218 18.365 1.00 92.00 90 ARG A N 1
ATOM 666 C CA . ARG A 1 90 ? 5.883 0.269 19.385 1.00 92.00 90 ARG A CA 1
ATOM 667 C C . ARG A 1 90 ? 6.205 1.727 19.099 1.00 92.00 90 ARG A C 1
ATOM 669 O O . ARG A 1 90 ? 6.724 2.030 18.030 1.00 92.00 90 ARG A O 1
ATOM 676 N N . SER A 1 91 ? 5.940 2.627 20.041 1.00 87.69 91 SER A N 1
ATOM 677 C CA . SER A 1 91 ? 6.357 4.019 19.887 1.00 87.69 91 SER A CA 1
ATOM 678 C C . SER A 1 91 ? 7.877 4.088 19.917 1.00 87.69 91 SER A C 1
ATOM 680 O O . SER A 1 91 ? 8.517 3.539 20.816 1.00 87.69 91 SER A O 1
ATOM 682 N N . ILE A 1 92 ? 8.471 4.753 18.937 1.00 87.00 92 ILE A N 1
ATOM 683 C CA . ILE A 1 92 ? 9.886 5.128 18.918 1.00 87.00 92 ILE A CA 1
ATOM 684 C C . ILE A 1 92 ? 10.023 6.519 19.537 1.00 87.00 92 ILE A C 1
ATOM 686 O O . ILE A 1 92 ? 9.109 7.332 19.443 1.00 87.00 92 ILE A O 1
ATOM 690 N N . ARG A 1 93 ? 11.120 6.765 20.264 1.00 82.19 93 ARG A N 1
ATOM 691 C CA . ARG A 1 93 ? 11.375 8.094 20.829 1.00 82.19 93 ARG A CA 1
ATOM 692 C C . ARG A 1 93 ? 11.597 9.030 19.642 1.00 82.19 93 ARG A C 1
ATOM 694 O O . ARG A 1 93 ? 12.483 8.751 18.841 1.00 82.19 93 ARG A O 1
ATOM 701 N N . SER A 1 94 ? 10.809 10.090 19.532 1.00 72.62 94 SER A N 1
ATOM 702 C CA . SER A 1 94 ? 11.029 11.132 18.536 1.00 72.62 94 SER A CA 1
ATOM 703 C C . SER A 1 94 ? 12.400 11.758 18.798 1.00 72.62 94 SER A C 1
ATOM 705 O O . SER A 1 94 ? 12.642 12.270 19.890 1.00 72.62 94 SER A O 1
ATOM 707 N N . THR A 1 95 ? 13.314 11.695 17.836 1.00 63.72 95 THR A N 1
ATOM 708 C CA . THR A 1 95 ? 14.367 12.704 17.740 1.00 63.72 95 THR A CA 1
ATOM 709 C C . THR A 1 95 ? 13.718 13.875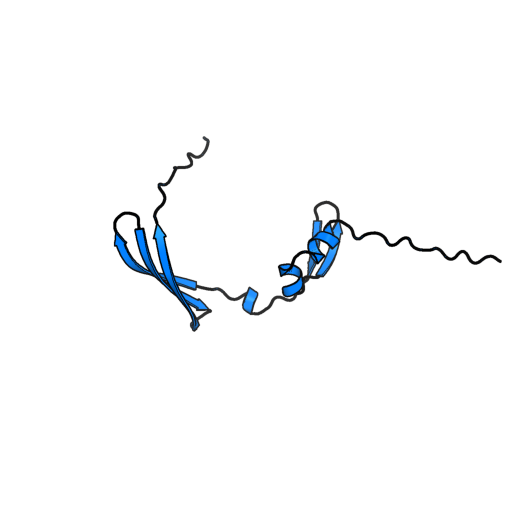 17.028 1.00 63.72 95 THR A C 1
ATOM 711 O O . THR A 1 95 ? 13.359 13.736 15.861 1.00 63.72 95 THR A O 1
ATOM 714 N N . GLU A 1 96 ? 13.483 14.989 17.721 1.00 61.62 96 GLU A N 1
ATOM 715 C CA . GLU A 1 96 ? 13.198 16.244 17.027 1.00 61.62 96 GLU A CA 1
ATOM 716 C C . GLU A 1 96 ? 14.337 16.476 16.032 1.00 61.62 96 GLU A C 1
ATOM 718 O O . GLU A 1 96 ? 15.475 16.746 16.422 1.00 61.62 96 GLU A O 1
ATOM 723 N N . THR A 1 97 ? 14.048 16.323 14.741 1.00 59.72 97 THR A N 1
ATOM 724 C CA . THR A 1 97 ? 14.860 16.945 13.705 1.00 59.72 97 THR A CA 1
ATOM 725 C C . THR A 1 97 ? 14.676 18.436 13.920 1.00 59.72 97 THR A C 1
ATOM 727 O O . THR A 1 97 ? 13.640 18.988 13.560 1.00 59.72 97 THR A O 1
ATOM 730 N N . LYS A 1 98 ? 15.634 19.079 14.593 1.00 55.72 98 LYS A N 1
ATOM 731 C CA . LYS A 1 98 ? 15.706 20.538 14.589 1.00 55.72 98 LYS A CA 1
ATOM 732 C C . LYS A 1 98 ? 15.817 20.961 13.127 1.00 55.72 98 LYS A C 1
ATOM 734 O O . LYS A 1 98 ? 16.760 20.540 12.457 1.00 55.72 98 LYS A O 1
ATOM 739 N N . GLU A 1 99 ? 14.853 21.738 12.638 1.00 48.88 99 GLU A N 1
ATOM 740 C CA . GLU A 1 99 ? 15.008 22.427 11.360 1.00 48.88 99 GLU A CA 1
ATOM 741 C C . GLU A 1 99 ? 16.302 23.255 11.424 1.00 48.88 99 GLU A C 1
ATOM 743 O O . GLU A 1 99 ? 16.529 23.943 12.429 1.00 48.88 99 GLU A O 1
ATOM 748 N N . PRO A 1 100 ? 17.194 23.150 10.424 1.00 55.59 100 PRO A N 1
ATOM 749 C CA . PRO A 1 100 ? 18.309 24.073 10.326 1.00 55.59 100 PRO A CA 1
ATOM 750 C C . PRO A 1 100 ? 17.730 25.474 10.107 1.00 55.59 100 PRO A C 1
ATOM 752 O O . PRO A 1 100 ? 16.908 25.672 9.213 1.00 55.59 100 PRO A O 1
ATOM 755 N N . GLN A 1 101 ? 18.121 26.394 10.989 1.00 56.50 101 GLN A N 1
ATOM 756 C CA . GLN A 1 101 ? 17.814 27.821 10.890 1.00 56.50 101 GLN A CA 1
ATOM 757 C C . GLN A 1 101 ? 18.452 28.448 9.653 1.00 56.50 101 GLN A C 1
ATOM 759 O O . GLN A 1 101 ? 19.565 28.003 9.284 1.00 56.50 101 GLN A O 1
#

Radius of gyration: 25.42 Å; chains: 1; bounding box: 47×36×86 Å

pLDDT: mean 84.09, std 15.6, range [40.44, 98.0]

Foldseek 3Di:
DDDDDPDDDPDDDDPVVVVLVPDPVNVVQVKDWDDDDVVDTDIDGDDDPVNPFDKDKDWDWPDDDDFKTKTWIFIDGVPDTDDIDIDIGGDDPDDPPDDDD

Secondary structure (DSSP, 8-state):
-----------PPPHHHHHHHH-HHHHHTT-EEEEEETTEEEEE-PPPGGGG--EEEEEEEEEEETTEEEEEEEEEETTEEEEEEEEEEEPPPP---PPP-